Protein AF-A0A524GUH8-F1 (afdb_monomer)

pLDDT: mean 78.75, std 20.01, range [35.94, 98.12]

Nearest PDB structures (foldseek):
  3hfo-assembly1_B  TM=8.818E-01  e=2.106E-01  Synechocystis sp. PCC 6803
  8p9m-assembly1_B  TM=8.783E-01  e=3.037E-01  Chromobacterium haemolyticum
  4mmk-assembly1_A  TM=8.577E-01  e=3.037E-01  Pseudomonas aeruginosa PAO1
  8bvj-assembly1_L  TM=7.567E-01  e=2.736E-01  Pseudomonas aeruginosa
  8bvj-assembly1_F  TM=8.623E-01  e=7.389E-01  Pseudomonas aeruginosa

Secondary structure (DSSP, 8-state):
------------------------EEEEETTS-EEEEEEEEEETTEEEEEETTTEEEEEEGGGEEEEE-SSPEEEEETTS-EEEEEEEE-SSTTEEEEE-SSSSPPEEEEGGGEEEEE---------------------------------

Mean predicted aligned error: 13.92 Å

Foldseek 3Di:
DDDDDDDDDDDDDPPPPPPPPPFWKWWAFPVGDIDTAHFAKDAPQWTWGADPPPGTDTDRLVRTFAIFGPFWKWFQFQVRDIAIAGWDDDPGTQWTFGHHPDPDGTDIDGSVGTRMIHTDDDDDDDDPDDDDDDDDDDDDDDDDDDDDDDD

Solvent-accessible surface area (backbone atoms only — not comparable to full-atom values): 9700 Å² total; per-residue (Å²): 137,89,84,89,86,85,89,87,84,91,75,87,77,84,76,75,76,79,72,73,77,78,86,56,27,38,41,32,30,73,86,74,49,75,48,66,26,41,71,63,36,28,44,91,59,35,32,34,34,39,27,95,88,74,42,75,42,78,41,57,44,90,46,51,27,35,44,33,41,89,59,52,34,38,37,30,33,76,88,70,50,74,50,62,23,30,35,31,69,37,97,46,88,38,25,28,29,28,44,45,95,56,99,62,79,60,45,78,41,53,55,90,43,52,52,31,37,41,54,68,90,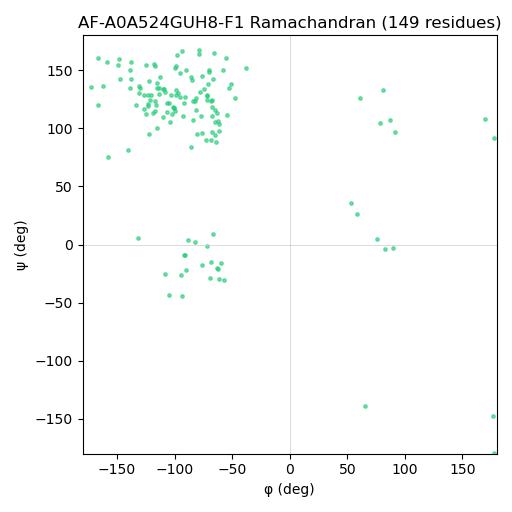79,77,82,82,81,80,88,77,87,86,86,86,86,86,87,86,84,86,85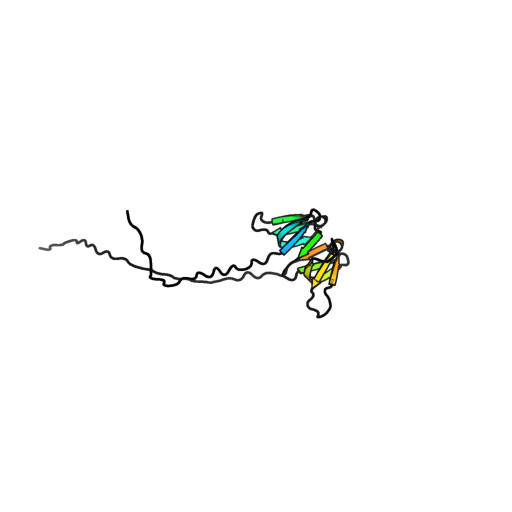,86,84,88,84,88,86,87,87,87,84,136

Structure (mmCIF, N/CA/C/O backbone):
data_AF-A0A524GUH8-F1
#
_entry.id   AF-A0A524GUH8-F1
#
loop_
_atom_site.group_PDB
_atom_site.id
_atom_site.type_symbol
_atom_site.label_atom_id
_atom_site.label_alt_id
_atom_site.label_comp_id
_atom_site.label_asym_id
_atom_site.label_entity_id
_atom_site.label_seq_id
_atom_site.pdbx_PDB_ins_code
_atom_site.Cartn_x
_atom_site.Cartn_y
_atom_site.Cartn_z
_atom_site.occupancy
_atom_site.B_iso_or_equiv
_atom_site.auth_seq_id
_atom_site.auth_comp_id
_atom_site.auth_asym_id
_atom_site.auth_atom_id
_atom_site.pdbx_PDB_model_num
ATOM 1 N N . MET A 1 1 ? 35.539 -25.118 51.040 1.00 41.53 1 MET A N 1
ATOM 2 C CA . MET A 1 1 ? 36.450 -25.188 49.877 1.00 41.53 1 MET A CA 1
ATOM 3 C C . MET A 1 1 ? 36.180 -26.507 49.153 1.00 41.53 1 MET A C 1
ATOM 5 O O . MET A 1 1 ? 36.114 -27.509 49.848 1.00 41.53 1 MET A O 1
ATOM 9 N N . ASN A 1 2 ? 36.033 -26.468 47.816 1.00 35.94 2 ASN A N 1
ATOM 10 C CA . ASN A 1 2 ? 35.956 -27.582 46.831 1.00 35.94 2 ASN A CA 1
ATOM 11 C C . ASN A 1 2 ? 34.525 -28.092 46.526 1.00 35.94 2 ASN A C 1
ATOM 13 O O . ASN A 1 2 ? 33.924 -28.730 47.374 1.00 35.94 2 ASN A O 1
ATOM 17 N N . ARG A 1 3 ? 33.827 -27.664 45.456 1.00 41.94 3 ARG A N 1
ATOM 18 C CA . ARG A 1 3 ? 34.021 -27.751 43.977 1.00 41.94 3 ARG A CA 1
ATOM 19 C C . ARG A 1 3 ? 33.455 -29.041 43.337 1.00 41.94 3 ARG A C 1
ATOM 21 O O . ARG A 1 3 ? 34.069 -30.087 43.448 1.00 41.94 3 ARG A O 1
ATOM 28 N N . SER A 1 4 ? 32.336 -28.853 42.620 1.00 42.50 4 SER A N 1
ATOM 29 C CA . SER A 1 4 ? 31.986 -29.349 41.266 1.00 42.50 4 SER A CA 1
ATOM 30 C C . SER A 1 4 ? 31.902 -30.854 40.944 1.00 42.50 4 SER A C 1
ATOM 32 O O . SER A 1 4 ? 32.904 -31.546 41.039 1.00 42.50 4 SER A O 1
ATOM 34 N N . ALA A 1 5 ? 30.751 -31.283 40.389 1.00 44.03 5 ALA A N 1
ATOM 35 C CA . ALA A 1 5 ? 30.571 -32.125 39.174 1.00 44.03 5 ALA A CA 1
ATOM 36 C C . ALA A 1 5 ? 29.080 -32.567 39.092 1.00 44.03 5 ALA A C 1
ATOM 38 O O . ALA A 1 5 ? 28.614 -33.236 40.003 1.00 44.03 5 ALA A O 1
ATOM 39 N N . THR A 1 6 ? 28.189 -32.101 38.205 1.00 45.50 6 THR A N 1
ATOM 40 C CA . THR A 1 6 ? 28.149 -32.082 36.724 1.00 45.50 6 THR A CA 1
ATOM 41 C C . THR A 1 6 ? 27.750 -33.442 36.109 1.00 45.50 6 THR A C 1
ATOM 43 O O . THR A 1 6 ? 28.606 -34.303 35.965 1.00 45.50 6 THR A O 1
ATOM 46 N N . VAL A 1 7 ? 26.483 -33.518 35.632 1.00 44.97 7 VAL A N 1
ATOM 47 C CA . VAL A 1 7 ? 26.020 -34.184 34.374 1.00 44.97 7 VAL A CA 1
ATOM 48 C C . VAL A 1 7 ? 25.822 -35.721 34.471 1.00 44.97 7 VAL A C 1
ATOM 50 O O . VAL A 1 7 ? 26.639 -36.403 35.060 1.00 44.97 7 VAL A O 1
ATOM 53 N N . LEU A 1 8 ? 24.739 -36.379 34.021 1.00 45.00 8 LEU A N 1
ATOM 54 C CA . LEU A 1 8 ? 24.033 -36.340 32.732 1.00 45.00 8 LEU A CA 1
ATOM 55 C C . LEU A 1 8 ? 22.732 -37.177 32.818 1.00 45.00 8 LEU A C 1
ATOM 57 O O . LEU A 1 8 ? 22.781 -38.318 33.265 1.00 45.00 8 LEU A O 1
ATOM 61 N N . ALA A 1 9 ? 21.608 -36.673 32.310 1.00 43.22 9 ALA A N 1
ATOM 62 C CA . ALA A 1 9 ? 20.549 -37.508 31.723 1.00 43.22 9 ALA A CA 1
ATOM 63 C C . ALA A 1 9 ? 19.707 -36.639 30.780 1.00 43.22 9 ALA A C 1
ATOM 65 O O . ALA A 1 9 ? 18.614 -36.175 31.094 1.00 43.22 9 ALA A O 1
ATOM 66 N N . THR A 1 10 ? 20.294 -36.356 29.624 1.00 48.88 10 THR A N 1
ATOM 67 C CA . THR A 1 10 ? 19.647 -35.805 28.438 1.00 48.88 10 THR A CA 1
ATOM 68 C C . THR A 1 10 ? 18.594 -36.786 27.914 1.00 48.88 10 THR A C 1
ATOM 70 O O . THR A 1 10 ? 18.936 -37.844 27.398 1.00 48.88 10 THR A O 1
ATOM 73 N N . ALA A 1 11 ? 17.317 -36.413 27.984 1.00 47.72 11 ALA A N 1
ATOM 74 C CA . ALA A 1 11 ? 16.265 -36.957 27.130 1.00 47.72 11 ALA A CA 1
ATOM 75 C C . ALA A 1 11 ? 15.562 -35.764 26.485 1.00 47.72 11 ALA A C 1
ATOM 77 O O . ALA A 1 11 ? 15.081 -34.862 27.169 1.00 47.72 11 ALA A O 1
ATOM 78 N N . GLY A 1 12 ? 15.661 -35.709 25.161 1.00 55.62 12 GLY A N 1
ATOM 79 C CA . GLY A 1 12 ? 15.474 -34.505 24.374 1.00 55.62 12 GLY A CA 1
ATOM 80 C C . GLY A 1 12 ? 14.053 -33.965 24.389 1.00 55.62 12 GLY A C 1
ATOM 81 O O . GLY A 1 12 ? 13.079 -34.699 24.263 1.00 55.62 12 GLY A O 1
ATOM 82 N N . LEU A 1 13 ? 13.967 -32.642 24.417 1.00 53.38 13 LEU A N 1
ATOM 83 C CA . LEU A 1 13 ? 12.866 -31.936 23.793 1.00 53.38 13 LEU A CA 1
ATOM 84 C C . LEU A 1 13 ? 13.447 -30.690 23.128 1.00 53.38 13 LEU A C 1
ATOM 86 O O . LEU A 1 13 ? 13.467 -29.600 23.692 1.00 53.38 13 LEU A O 1
ATOM 90 N N . LEU A 1 14 ? 13.999 -30.891 21.931 1.00 54.81 14 LEU A N 1
ATOM 91 C CA . LEU A 1 14 ? 14.303 -29.800 21.017 1.00 54.81 14 LEU A CA 1
ATOM 92 C C . LEU A 1 14 ? 12.945 -29.241 20.563 1.00 54.81 14 LEU A C 1
ATOM 94 O O . LEU A 1 14 ? 12.331 -29.751 19.629 1.00 54.81 14 LEU A O 1
ATOM 98 N N . PHE A 1 15 ? 12.421 -28.256 21.291 1.00 58.59 15 PHE A N 1
ATOM 99 C CA . PHE A 1 15 ? 11.227 -27.525 20.884 1.00 58.59 15 PHE A CA 1
ATOM 100 C C . PHE A 1 15 ? 11.643 -26.624 19.720 1.00 58.59 15 PHE A C 1
ATOM 102 O O . PHE A 1 15 ? 12.149 -25.519 19.906 1.00 58.59 15 PHE A O 1
ATOM 109 N N . PHE A 1 16 ? 11.530 -27.152 18.504 1.00 60.12 16 PHE A N 1
ATOM 110 C CA . PHE A 1 16 ? 11.704 -26.379 17.286 1.00 60.12 16 PHE A CA 1
ATOM 111 C C . PHE A 1 16 ? 10.523 -25.403 17.238 1.00 60.12 16 PHE A C 1
ATOM 113 O O . PHE A 1 16 ? 9.410 -25.785 16.878 1.00 60.12 16 PHE A O 1
ATOM 120 N N . PHE A 1 17 ? 10.726 -24.166 17.699 1.00 59.22 17 PHE A N 1
ATOM 121 C CA . PHE A 1 17 ? 9.777 -23.089 17.444 1.00 59.22 17 PHE A CA 1
ATOM 122 C C . PHE A 1 17 ? 9.730 -22.911 15.929 1.00 59.22 17 PHE A C 1
ATOM 124 O O . PHE A 1 17 ? 10.607 -22.287 15.337 1.00 59.22 17 PHE A O 1
ATOM 131 N N . LEU A 1 18 ? 8.727 -23.519 15.298 1.00 56.81 18 LEU A N 1
ATOM 132 C CA . LEU A 1 18 ? 8.327 -23.200 13.940 1.00 56.81 18 LEU A CA 1
ATOM 133 C C . LEU A 1 18 ? 7.834 -21.750 13.998 1.00 56.81 18 LEU A C 1
ATOM 135 O O . LEU A 1 18 ? 6.672 -21.487 14.301 1.00 56.81 18 LEU A O 1
ATOM 139 N N . THR A 1 19 ? 8.743 -20.793 13.822 1.00 54.97 19 THR A N 1
ATOM 140 C CA . THR A 1 19 ? 8.376 -19.396 13.622 1.00 54.97 19 THR A CA 1
ATOM 141 C C . THR A 1 19 ? 7.640 -19.357 12.295 1.00 54.97 19 THR A C 1
ATOM 143 O O . THR A 1 19 ? 8.270 -19.342 11.238 1.00 54.97 19 THR A O 1
ATOM 146 N N . ALA A 1 20 ? 6.309 -19.436 12.339 1.00 59.66 20 ALA A N 1
ATOM 147 C CA . ALA A 1 20 ? 5.489 -19.112 11.189 1.00 59.66 20 ALA A CA 1
ATOM 148 C C . ALA A 1 20 ? 5.912 -17.704 10.770 1.00 59.66 20 ALA A C 1
ATOM 150 O O . ALA A 1 20 ? 5.756 -16.756 11.539 1.00 59.66 20 ALA A O 1
ATOM 151 N N . THR A 1 21 ? 6.557 -17.586 9.612 1.00 54.91 21 THR A N 1
ATOM 152 C CA . THR A 1 21 ? 6.860 -16.288 9.026 1.00 54.91 21 THR A CA 1
ATOM 153 C C . THR A 1 21 ? 5.513 -15.631 8.777 1.00 54.91 21 THR A C 1
ATOM 155 O O . THR A 1 21 ? 4.783 -16.054 7.881 1.00 54.91 21 THR A O 1
ATOM 158 N N . ALA A 1 22 ? 5.140 -14.676 9.627 1.00 62.88 22 ALA A N 1
ATOM 159 C CA . ALA A 1 22 ? 3.989 -13.834 9.374 1.00 62.88 22 ALA A CA 1
ATOM 160 C C . ALA A 1 22 ? 4.300 -13.068 8.083 1.00 62.88 22 ALA A C 1
ATOM 162 O O . ALA A 1 22 ? 5.200 -12.230 8.066 1.00 62.88 22 ALA A O 1
ATOM 163 N N . SER A 1 23 ? 3.641 -13.451 6.989 1.00 73.38 23 SER A N 1
ATOM 164 C CA . SER A 1 23 ? 3.670 -12.679 5.751 1.00 73.38 23 SER A CA 1
ATOM 165 C C . SER A 1 23 ? 2.906 -11.388 6.026 1.00 73.38 23 SER A C 1
ATOM 167 O O . SER A 1 23 ? 1.783 -11.429 6.531 1.00 73.38 23 SER A O 1
ATOM 169 N N . ALA A 1 24 ? 3.565 -10.257 5.798 1.00 86.00 24 ALA A N 1
ATOM 170 C CA . ALA A 1 24 ? 3.010 -8.934 6.012 1.00 86.00 24 ALA A CA 1
ATOM 171 C C . ALA A 1 24 ? 3.260 -8.100 4.759 1.00 86.00 24 ALA A C 1
ATOM 173 O O . ALA A 1 24 ? 4.355 -8.116 4.197 1.00 86.00 24 ALA A O 1
ATOM 174 N N . ASP A 1 25 ? 2.241 -7.360 4.356 1.00 94.06 25 ASP A N 1
ATOM 175 C CA . ASP A 1 25 ? 2.317 -6.353 3.317 1.00 94.06 25 ASP A CA 1
ATOM 176 C C . ASP A 1 25 ? 3.116 -5.155 3.827 1.00 94.06 25 ASP A C 1
ATOM 178 O O . ASP A 1 25 ? 2.928 -4.690 4.956 1.00 94.06 25 ASP A O 1
ATOM 182 N N . ASP A 1 26 ? 3.979 -4.616 2.973 1.00 95.56 26 ASP A N 1
ATOM 183 C CA . ASP A 1 26 ? 4.796 -3.451 3.269 1.00 95.56 26 ASP A CA 1
ATOM 184 C C . ASP A 1 26 ? 4.319 -2.230 2.489 1.00 95.56 26 ASP A C 1
ATOM 186 O O . ASP A 1 26 ? 4.164 -2.261 1.268 1.00 95.56 26 ASP A O 1
ATOM 190 N N . VAL A 1 27 ? 4.152 -1.119 3.201 1.00 96.56 27 VAL A N 1
ATOM 191 C CA . VAL A 1 27 ? 3.805 0.192 2.655 1.00 96.56 27 VAL A CA 1
ATOM 192 C C . VAL A 1 27 ? 4.948 1.155 2.945 1.00 96.56 27 VAL A C 1
ATOM 194 O O . VAL A 1 27 ? 5.230 1.487 4.098 1.00 96.56 27 VAL A O 1
ATOM 197 N N . PHE A 1 28 ? 5.597 1.629 1.886 1.00 96.69 28 PHE A N 1
ATOM 198 C CA . PHE A 1 28 ? 6.660 2.625 1.955 1.00 96.69 28 PHE A CA 1
ATOM 199 C C . PHE A 1 28 ? 6.065 4.005 1.710 1.00 96.69 28 PHE A C 1
ATOM 201 O O . PHE A 1 28 ? 5.362 4.230 0.721 1.00 96.69 28 PHE A O 1
ATOM 208 N N . LEU A 1 29 ? 6.335 4.934 2.618 1.00 97.38 29 LEU A N 1
ATOM 209 C CA . LEU A 1 29 ? 5.843 6.302 2.563 1.00 97.38 29 LEU A CA 1
ATOM 210 C C . LEU A 1 29 ? 6.917 7.240 2.011 1.00 97.38 29 LEU A C 1
ATOM 212 O O . LEU A 1 29 ? 8.107 7.056 2.252 1.00 97.38 29 LEU A O 1
ATOM 216 N N . LYS A 1 30 ? 6.489 8.330 1.367 1.00 96.75 30 LYS A N 1
ATOM 217 C CA . LYS A 1 30 ? 7.376 9.359 0.783 1.00 96.75 30 LYS A CA 1
ATOM 218 C C . LYS A 1 30 ? 8.295 10.058 1.792 1.00 96.75 30 LYS A C 1
ATOM 220 O O . LYS A 1 30 ? 9.227 10.749 1.401 1.00 96.75 30 LYS A O 1
ATOM 225 N N . ASN A 1 31 ? 8.014 9.934 3.090 1.00 95.94 31 ASN A N 1
ATOM 226 C CA . ASN A 1 31 ? 8.871 10.460 4.154 1.00 95.94 31 ASN A CA 1
ATOM 227 C C . ASN A 1 31 ? 9.965 9.466 4.598 1.00 95.94 31 ASN A C 1
ATOM 229 O O . ASN A 1 31 ? 10.686 9.763 5.547 1.00 95.94 31 ASN A O 1
ATOM 233 N N . GLY A 1 32 ? 10.074 8.304 3.946 1.00 94.75 32 GLY A N 1
ATOM 234 C CA . GLY A 1 32 ? 11.045 7.252 4.254 1.00 94.75 32 GLY A CA 1
ATOM 235 C C . GLY A 1 32 ? 10.567 6.217 5.275 1.00 94.75 32 GLY A C 1
ATOM 236 O O . GLY A 1 32 ? 11.290 5.261 5.548 1.00 94.75 32 GLY A O 1
ATOM 237 N N . ASN A 1 33 ? 9.364 6.366 5.836 1.00 95.75 33 ASN A N 1
ATOM 238 C CA . ASN A 1 33 ? 8.829 5.384 6.773 1.00 95.75 33 ASN A CA 1
ATOM 239 C C . ASN A 1 33 ? 8.338 4.132 6.040 1.00 95.75 33 ASN A C 1
ATOM 241 O O . ASN A 1 33 ? 7.740 4.216 4.968 1.00 95.75 33 ASN A O 1
ATOM 245 N N . ARG A 1 34 ? 8.512 2.977 6.683 1.00 95.69 34 ARG A N 1
ATOM 246 C CA . ARG A 1 34 ? 7.922 1.700 6.277 1.00 95.69 34 ARG A CA 1
ATOM 247 C C . ARG A 1 34 ? 6.909 1.264 7.327 1.00 95.69 34 ARG A C 1
ATOM 249 O O . ARG A 1 34 ? 7.227 1.248 8.515 1.00 95.69 34 ARG A O 1
ATOM 256 N N . LEU A 1 35 ? 5.711 0.917 6.880 1.00 96.00 35 LEU A N 1
ATOM 257 C CA . LEU A 1 35 ? 4.669 0.310 7.699 1.00 96.00 35 LEU A CA 1
ATOM 258 C C . LEU A 1 35 ? 4.432 -1.111 7.202 1.00 96.00 35 LEU A C 1
ATOM 260 O O . LEU A 1 35 ? 4.324 -1.315 5.997 1.00 96.00 35 LEU A O 1
ATOM 264 N N . SER A 1 36 ? 4.336 -2.061 8.125 1.00 95.75 36 SER A N 1
ATOM 265 C CA . SER A 1 36 ? 4.049 -3.462 7.815 1.00 95.75 36 SER A CA 1
ATOM 266 C C . SER A 1 36 ? 2.697 -3.844 8.413 1.00 95.75 36 SER A C 1
ATOM 268 O O . SER A 1 36 ? 2.376 -3.423 9.527 1.00 95.75 36 SER A O 1
ATOM 270 N N . GLY A 1 37 ? 1.897 -4.607 7.674 1.00 94.00 37 GLY A N 1
ATOM 271 C CA . GLY A 1 37 ? 0.555 -5.012 8.087 1.00 94.00 37 GLY A CA 1
ATOM 272 C C . GLY A 1 37 ? -0.159 -5.811 7.005 1.00 94.00 37 GLY A C 1
ATOM 273 O O . GLY A 1 37 ? 0.474 -6.526 6.243 1.00 94.00 37 GLY A O 1
ATOM 274 N N . THR A 1 38 ? -1.474 -5.677 6.920 1.00 94.62 38 THR A N 1
ATOM 275 C CA . THR A 1 38 ? -2.300 -6.286 5.874 1.00 94.62 38 THR A CA 1
ATOM 276 C C . THR A 1 38 ? -3.066 -5.183 5.167 1.00 94.62 38 THR A C 1
ATOM 278 O O . THR A 1 38 ? -3.805 -4.424 5.802 1.00 94.62 38 THR A O 1
ATOM 281 N N . ILE A 1 39 ? -2.874 -5.042 3.857 1.00 95.56 39 ILE A N 1
ATOM 282 C CA . ILE A 1 39 ? -3.640 -4.098 3.047 1.00 95.56 39 ILE A CA 1
ATOM 283 C C . ILE A 1 39 ? -5.075 -4.611 3.009 1.00 95.56 39 ILE A C 1
ATOM 285 O O . ILE A 1 39 ? -5.333 -5.700 2.515 1.00 95.56 39 ILE A O 1
ATOM 289 N N . VAL A 1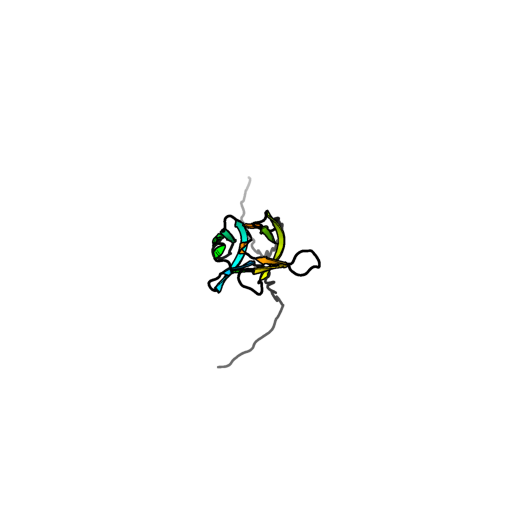 40 ? -6.016 -3.826 3.527 1.00 95.25 40 VAL A N 1
ATOM 290 C CA . VAL A 1 40 ? -7.438 -4.194 3.574 1.00 95.25 40 VAL A CA 1
ATOM 291 C C . VAL A 1 40 ? -8.168 -3.649 2.353 1.00 95.25 40 VAL A C 1
ATOM 293 O O . VAL A 1 40 ? -8.974 -4.337 1.733 1.00 95.25 40 VAL A O 1
ATOM 296 N N . SER A 1 41 ? -7.894 -2.396 1.999 1.00 96.00 41 SER A N 1
ATOM 297 C CA . SER A 1 41 ? -8.477 -1.742 0.831 1.00 96.00 41 SER A CA 1
ATOM 298 C C . SER A 1 41 ? -7.740 -0.452 0.499 1.00 96.00 41 SER A C 1
ATOM 300 O O . SER A 1 41 ? -7.079 0.143 1.347 1.00 96.00 41 SER A O 1
ATOM 302 N N . MET A 1 42 ? -7.897 0.022 -0.732 1.00 97.38 42 MET A N 1
ATOM 303 C CA . MET A 1 42 ? -7.678 1.428 -1.058 1.00 97.38 42 MET A CA 1
ATOM 304 C C . MET A 1 42 ? -8.876 1.924 -1.859 1.00 97.38 42 MET A C 1
ATOM 306 O O . MET A 1 42 ? -9.285 1.260 -2.807 1.00 97.38 42 MET A O 1
ATOM 310 N N . SER A 1 43 ? -9.446 3.061 -1.474 1.00 95.94 43 SER A N 1
ATOM 311 C CA . SER A 1 43 ? -10.501 3.762 -2.215 1.00 95.94 43 SER A CA 1
ATOM 312 C C . SER A 1 43 ? -10.538 5.223 -1.781 1.00 95.94 43 SER A C 1
ATOM 314 O O . SER A 1 43 ? -10.093 5.543 -0.683 1.00 95.94 43 SER A O 1
ATOM 316 N N . GLU A 1 44 ? -11.067 6.121 -2.614 1.00 95.19 44 GLU A N 1
ATOM 317 C CA . GLU A 1 44 ? -11.224 7.547 -2.257 1.00 95.19 44 GLU A CA 1
ATOM 318 C C . GLU A 1 44 ? -9.912 8.204 -1.767 1.00 95.19 44 GLU A C 1
ATOM 320 O O . GLU A 1 44 ? -9.904 9.040 -0.865 1.00 95.19 44 GLU A O 1
ATOM 325 N N . ALA A 1 45 ? -8.776 7.798 -2.349 1.00 96.38 45 ALA A N 1
ATOM 326 C CA . ALA A 1 45 ? -7.430 8.216 -1.942 1.00 96.38 45 ALA A CA 1
ATOM 327 C C . ALA A 1 45 ? -7.072 7.899 -0.472 1.00 96.38 45 ALA A C 1
ATOM 329 O O . ALA A 1 45 ? -6.209 8.553 0.121 1.00 96.38 45 ALA A O 1
ATOM 330 N N . LYS A 1 46 ? -7.698 6.875 0.117 1.00 98.06 46 LYS A N 1
ATOM 331 C CA . LYS A 1 46 ? -7.409 6.359 1.457 1.00 98.06 46 LYS A CA 1
ATOM 332 C C . LYS A 1 46 ? -7.054 4.878 1.383 1.00 98.06 46 LYS A C 1
ATOM 334 O O . LYS A 1 46 ? -7.860 4.061 0.951 1.00 98.06 46 LYS A O 1
ATOM 339 N N . LEU A 1 47 ? -5.839 4.545 1.807 1.00 98.06 47 LEU A N 1
ATOM 340 C CA . LEU A 1 47 ? -5.368 3.175 1.992 1.00 98.06 47 LEU A CA 1
ATOM 341 C C . LEU A 1 47 ? -5.655 2.746 3.432 1.00 98.06 47 LEU A C 1
ATOM 343 O O . LEU A 1 47 ? -5.243 3.427 4.370 1.00 98.06 47 LEU A O 1
ATOM 347 N N . VAL A 1 48 ? -6.331 1.617 3.604 1.00 97.88 48 VAL A N 1
ATOM 348 C CA . VAL A 1 48 ? -6.570 0.990 4.903 1.00 97.88 48 VAL A CA 1
ATOM 349 C C . VAL A 1 48 ? -5.572 -0.146 5.080 1.00 97.88 48 VAL A C 1
ATOM 351 O O . VAL A 1 48 ? -5.579 -1.112 4.318 1.00 97.88 48 VAL A O 1
ATOM 354 N N . LEU A 1 49 ? -4.726 -0.017 6.096 1.00 96.94 49 LEU A N 1
ATOM 355 C CA . LEU A 1 49 ? -3.731 -1.005 6.495 1.00 96.94 49 LEU A CA 1
ATOM 356 C C . LEU A 1 49 ? -4.072 -1.497 7.903 1.00 96.94 49 LEU A C 1
ATOM 358 O O . LEU A 1 49 ? -4.178 -0.691 8.824 1.00 96.94 49 LEU A O 1
ATOM 362 N N . GLU A 1 50 ? -4.247 -2.797 8.087 1.00 95.38 50 GLU A N 1
ATOM 363 C CA . GLU A 1 50 ? -4.438 -3.402 9.405 1.00 95.38 50 GLU A CA 1
ATOM 364 C C . GLU A 1 50 ? -3.083 -3.838 9.971 1.00 95.38 50 GLU A C 1
ATOM 366 O O . GLU A 1 50 ? -2.360 -4.596 9.333 1.00 95.38 50 GLU A O 1
ATOM 371 N N . THR A 1 51 ? -2.709 -3.330 11.145 1.00 94.44 51 THR A N 1
ATOM 372 C CA . THR A 1 51 ? -1.464 -3.681 11.837 1.00 94.44 51 THR A CA 1
ATOM 373 C C . THR A 1 51 ? -1.756 -4.353 13.174 1.00 94.44 51 THR A C 1
ATOM 375 O O . THR A 1 51 ? -2.786 -4.112 13.808 1.00 94.44 51 THR A O 1
ATOM 378 N N . ASP A 1 52 ? -0.825 -5.180 13.636 1.00 90.50 52 ASP A N 1
ATOM 379 C CA . ASP A 1 52 ? -0.907 -5.879 14.922 1.00 90.50 52 ASP A CA 1
ATOM 380 C C . ASP A 1 52 ? -0.778 -4.934 16.130 1.00 90.50 52 ASP A C 1
ATOM 382 O O . ASP A 1 52 ? -1.351 -5.189 17.189 1.00 90.50 52 ASP A O 1
ATOM 386 N N . PHE A 1 53 ? -0.054 -3.823 15.973 1.00 89.19 53 PHE A N 1
ATOM 387 C CA . PHE A 1 53 ? 0.260 -2.896 17.062 1.00 89.19 53 PHE A CA 1
ATOM 388 C C . PHE A 1 53 ? -0.711 -1.714 17.194 1.00 89.19 53 PHE A C 1
ATOM 390 O O . PHE A 1 53 ? -0.825 -1.143 18.280 1.00 89.19 53 PHE A O 1
ATOM 397 N N . ALA A 1 54 ? -1.380 -1.305 16.112 1.00 92.75 54 ALA A N 1
ATOM 398 C CA . ALA A 1 54 ? -2.249 -0.121 16.097 1.00 92.75 54 ALA A CA 1
ATOM 399 C C . ALA A 1 54 ? -3.627 -0.366 15.464 1.00 92.75 54 ALA A C 1
ATOM 401 O O . ALA A 1 54 ? -4.414 0.573 15.332 1.00 92.75 54 ALA A O 1
ATOM 402 N N . GLY A 1 55 ? -3.948 -1.610 15.098 1.00 94.56 55 GLY A N 1
ATOM 403 C CA . GLY A 1 55 ? -5.196 -1.933 14.418 1.00 94.56 55 GLY A CA 1
ATOM 404 C C . GLY A 1 55 ? -5.252 -1.295 13.030 1.00 94.56 55 GLY A C 1
ATOM 405 O O . GLY A 1 55 ? -4.266 -1.280 12.299 1.00 94.56 55 GLY A O 1
ATOM 406 N N . ARG A 1 56 ? -6.414 -0.764 12.636 1.00 96.31 56 ARG A N 1
ATOM 407 C CA . ARG A 1 56 ? -6.588 -0.175 11.300 1.00 96.31 56 ARG A CA 1
ATOM 408 C C . ARG A 1 56 ? -6.053 1.246 11.226 1.00 96.31 56 ARG A C 1
ATOM 410 O O . ARG A 1 56 ? -6.604 2.169 11.823 1.00 96.31 56 ARG A O 1
ATOM 417 N N . LEU A 1 57 ? -5.033 1.420 10.401 1.00 97.19 57 LEU A N 1
ATOM 418 C CA . LEU A 1 57 ? -4.471 2.697 10.010 1.00 97.19 57 LEU A CA 1
ATOM 419 C C . LEU A 1 57 ? -5.058 3.126 8.668 1.00 97.19 57 LEU A C 1
ATOM 421 O O . LEU A 1 57 ? -5.067 2.367 7.703 1.00 97.19 57 LEU A O 1
ATOM 425 N N . THR A 1 58 ? -5.533 4.368 8.604 1.00 97.88 58 THR A N 1
ATOM 426 C CA . THR A 1 58 ? -5.930 4.999 7.343 1.00 97.88 58 THR A CA 1
ATOM 427 C C . THR A 1 58 ? -4.825 5.944 6.898 1.00 97.88 58 THR A C 1
ATOM 429 O O . THR A 1 58 ? -4.505 6.909 7.592 1.00 97.88 58 THR A O 1
ATOM 432 N N . ILE A 1 59 ? -4.243 5.663 5.740 1.00 98.06 59 ILE A N 1
ATOM 433 C CA . ILE A 1 59 ? -3.114 6.387 5.163 1.00 98.06 59 ILE A CA 1
ATOM 434 C C . ILE A 1 59 ? -3.622 7.148 3.940 1.00 98.06 59 ILE A C 1
ATOM 436 O O . ILE A 1 59 ? -4.347 6.602 3.109 1.00 98.06 59 ILE A O 1
ATOM 440 N N . ASP A 1 60 ? -3.250 8.419 3.814 1.00 98.12 60 ASP A N 1
ATOM 441 C CA . ASP A 1 60 ? -3.530 9.169 2.593 1.00 98.12 60 ASP A CA 1
ATOM 442 C C . ASP A 1 60 ? -2.698 8.607 1.435 1.00 98.12 60 ASP A C 1
ATOM 444 O O . ASP A 1 60 ? -1.470 8.532 1.522 1.00 98.12 60 ASP A O 1
ATOM 448 N N . TRP A 1 61 ? -3.365 8.213 0.351 1.00 97.69 61 TRP A N 1
ATOM 449 C CA . TRP A 1 61 ? -2.725 7.558 -0.787 1.00 97.69 61 TRP A CA 1
ATOM 450 C C . TRP A 1 61 ? -1.604 8.402 -1.398 1.00 97.69 61 TRP A C 1
ATOM 452 O O . TRP A 1 61 ? -0.596 7.866 -1.851 1.00 97.69 61 TRP A O 1
ATOM 462 N N . ASN A 1 62 ? -1.706 9.732 -1.327 1.00 96.62 62 ASN A N 1
ATOM 463 C CA . ASN A 1 62 ? -0.678 10.624 -1.855 1.00 96.62 62 ASN A CA 1
ATOM 464 C C . ASN A 1 62 ? 0.635 10.569 -1.070 1.00 96.62 62 ASN A C 1
ATOM 466 O O . ASN A 1 62 ? 1.652 11.050 -1.573 1.00 96.62 62 ASN A O 1
ATOM 470 N N . HIS A 1 63 ? 0.636 10.003 0.137 1.00 97.56 63 HIS A N 1
ATOM 471 C CA . HIS A 1 63 ? 1.841 9.784 0.931 1.00 97.56 63 HIS A CA 1
ATOM 472 C C . HIS A 1 63 ? 2.486 8.418 0.683 1.00 97.56 63 HIS A C 1
ATOM 474 O O . HIS A 1 63 ? 3.616 8.215 1.129 1.00 97.56 63 HIS A O 1
ATOM 480 N N . VAL A 1 64 ? 1.824 7.514 -0.044 1.00 96.94 64 VAL A N 1
ATOM 481 C CA . VAL A 1 64 ? 2.379 6.208 -0.414 1.00 96.94 64 VAL A CA 1
ATOM 482 C C . VAL A 1 64 ? 3.354 6.381 -1.577 1.00 96.94 64 VAL A C 1
ATOM 484 O O . VAL A 1 64 ? 3.068 7.050 -2.572 1.00 96.94 64 VAL A O 1
ATOM 487 N N . GLU A 1 65 ? 4.539 5.800 -1.434 1.00 96.38 65 GLU A N 1
ATOM 488 C CA . GLU A 1 65 ? 5.594 5.806 -2.445 1.00 96.38 65 GLU A CA 1
ATOM 489 C C . GLU A 1 65 ? 5.710 4.455 -3.147 1.00 96.38 65 GLU A C 1
ATOM 491 O O . GLU A 1 65 ? 5.841 4.411 -4.371 1.00 96.38 65 GLU A O 1
ATOM 496 N N . GLN A 1 66 ? 5.647 3.364 -2.380 1.00 95.25 66 GLN A N 1
ATOM 497 C CA . GLN A 1 66 ? 5.672 1.991 -2.875 1.00 95.25 66 GLN A CA 1
ATOM 498 C C . GLN A 1 66 ? 4.841 1.090 -1.965 1.00 95.25 66 GLN A C 1
ATOM 500 O O . GLN A 1 66 ? 4.607 1.405 -0.797 1.00 95.25 66 GLN A O 1
ATOM 505 N N . LEU A 1 67 ? 4.437 -0.056 -2.498 1.00 94.69 67 LEU A N 1
ATOM 506 C CA . LEU A 1 67 ? 3.903 -1.158 -1.714 1.00 94.69 67 LEU A CA 1
ATOM 507 C C . LEU A 1 67 ? 4.455 -2.480 -2.246 1.00 94.69 67 LEU A C 1
ATOM 509 O O . LEU A 1 67 ? 4.760 -2.588 -3.438 1.00 94.69 67 LEU A O 1
ATOM 513 N N . ALA A 1 68 ? 4.589 -3.458 -1.360 1.00 93.9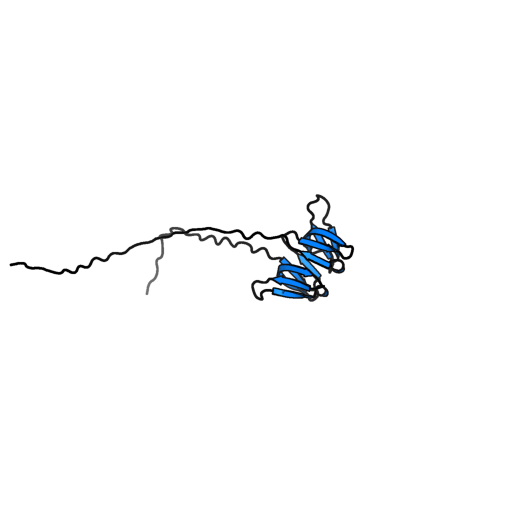4 68 ALA A N 1
ATOM 514 C CA . ALA A 1 68 ? 5.008 -4.812 -1.683 1.00 93.94 68 ALA A CA 1
ATOM 515 C C . ALA A 1 68 ? 4.159 -5.805 -0.887 1.00 93.94 68 ALA A C 1
ATOM 517 O O . ALA A 1 68 ? 3.939 -5.600 0.304 1.00 93.94 68 ALA A O 1
ATOM 518 N N . THR A 1 69 ? 3.681 -6.855 -1.546 1.00 93.12 69 THR A N 1
ATOM 519 C CA . THR A 1 69 ? 2.860 -7.900 -0.921 1.00 93.12 69 THR A CA 1
ATOM 520 C C . THR A 1 69 ? 3.291 -9.273 -1.417 1.00 93.12 69 THR A C 1
ATOM 522 O O . THR A 1 69 ? 3.835 -9.397 -2.515 1.00 93.12 69 THR A O 1
ATOM 525 N N . ASP A 1 70 ? 3.008 -10.316 -0.639 1.00 88.62 70 ASP A N 1
ATOM 526 C CA . ASP A 1 70 ? 3.187 -11.706 -1.087 1.00 88.62 70 ASP A CA 1
ATOM 527 C C . ASP A 1 70 ? 1.912 -12.259 -1.753 1.00 88.62 70 ASP A C 1
ATOM 529 O O . ASP A 1 70 ? 1.958 -13.207 -2.541 1.00 88.62 70 ASP A O 1
ATOM 533 N N . ALA A 1 71 ? 0.756 -11.654 -1.458 1.00 88.94 71 ALA A N 1
ATOM 534 C CA . ALA A 1 71 ? -0.539 -12.015 -2.022 1.00 88.94 71 ALA A CA 1
ATOM 535 C C . ALA A 1 71 ? -0.896 -11.150 -3.247 1.00 88.94 71 ALA A C 1
ATOM 537 O O . ALA A 1 71 ? -0.545 -9.968 -3.303 1.00 88.94 71 ALA A O 1
ATOM 538 N N . PRO A 1 72 ? -1.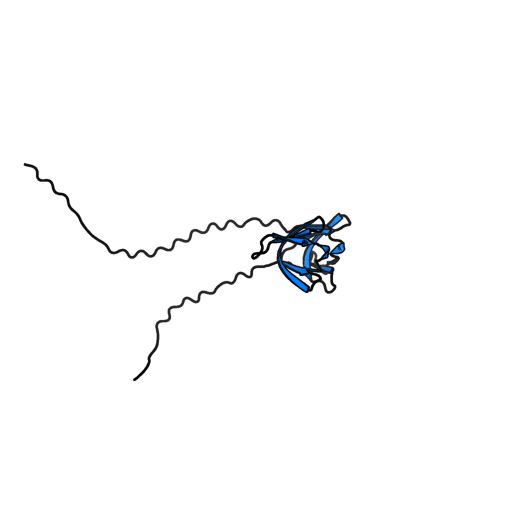626 -11.697 -4.238 1.00 91.62 72 PRO A N 1
ATOM 539 C CA . PRO A 1 72 ? -2.051 -10.930 -5.400 1.00 91.62 72 PRO A CA 1
ATOM 540 C C . PRO A 1 72 ? -3.144 -9.923 -5.035 1.00 91.62 72 PRO A C 1
ATOM 542 O O . PRO A 1 72 ? -4.193 -10.310 -4.529 1.00 91.62 72 PRO A O 1
ATOM 545 N N . LEU A 1 73 ? -2.952 -8.659 -5.400 1.00 94.19 73 LEU A N 1
ATOM 546 C CA . LEU A 1 73 ? -3.955 -7.604 -5.272 1.00 94.19 73 LEU A CA 1
ATOM 547 C C . LEU A 1 73 ? -4.668 -7.357 -6.603 1.00 94.19 73 LEU A C 1
ATOM 549 O O . LEU A 1 73 ? -4.108 -7.566 -7.684 1.00 94.19 73 LEU A O 1
ATOM 553 N N . THR A 1 74 ? -5.901 -6.867 -6.521 1.00 95.12 74 THR A N 1
ATOM 554 C CA . THR A 1 74 ? -6.644 -6.327 -7.662 1.00 95.12 74 THR A CA 1
ATOM 555 C C . THR A 1 74 ? -6.569 -4.805 -7.624 1.00 95.12 74 THR A C 1
ATOM 557 O O . THR A 1 74 ? -7.043 -4.191 -6.671 1.00 95.12 74 THR A O 1
ATOM 560 N N . LEU A 1 75 ? -5.964 -4.199 -8.647 1.00 95.44 75 LEU A N 1
ATOM 561 C CA . LEU A 1 75 ? -5.840 -2.751 -8.810 1.00 95.44 75 LEU A CA 1
ATOM 562 C C . LEU A 1 75 ? -6.850 -2.264 -9.848 1.00 95.44 75 LEU A C 1
ATOM 564 O O . LEU A 1 75 ? -6.879 -2.777 -10.967 1.00 95.44 75 LEU A O 1
ATOM 568 N N . VAL A 1 76 ? -7.632 -1.248 -9.494 1.00 96.12 76 VAL A N 1
ATOM 569 C CA . VAL A 1 76 ? -8.483 -0.504 -10.430 1.00 96.12 76 VAL A CA 1
ATOM 570 C C . VAL A 1 76 ? -7.758 0.780 -10.808 1.00 96.12 76 VAL A C 1
ATOM 572 O O . VAL A 1 76 ? -7.278 1.506 -9.932 1.00 96.12 76 VAL A O 1
ATOM 575 N N . LEU A 1 77 ? -7.642 1.044 -12.107 1.00 95.75 77 LEU A N 1
ATOM 576 C CA . LEU A 1 77 ? -6.977 2.227 -12.639 1.00 95.75 77 LEU A CA 1
ATOM 577 C C . LEU A 1 77 ? -7.982 3.330 -13.000 1.00 95.75 77 LEU A C 1
ATOM 579 O O . LEU A 1 77 ? -9.179 3.097 -13.156 1.00 95.75 77 LEU A O 1
ATOM 583 N N . ALA A 1 78 ? -7.482 4.554 -13.159 1.00 94.62 78 ALA A N 1
ATOM 584 C CA . ALA A 1 78 ? -8.277 5.734 -13.495 1.00 94.62 78 ALA A CA 1
ATOM 585 C C . ALA A 1 78 ? -8.979 5.649 -14.864 1.00 94.62 78 ALA A C 1
ATOM 587 O O . ALA A 1 78 ? -9.971 6.339 -15.079 1.00 94.62 78 ALA A O 1
ATOM 588 N N . ASP A 1 79 ? -8.496 4.798 -15.774 1.00 94.00 79 ASP A N 1
ATOM 589 C CA . ASP A 1 79 ? -9.149 4.500 -17.057 1.00 94.00 79 ASP A CA 1
ATOM 590 C C . ASP A 1 79 ? -10.264 3.439 -16.940 1.00 94.00 79 ASP A C 1
ATOM 592 O O . ASP A 1 79 ? -10.877 3.068 -17.940 1.00 94.00 79 ASP A O 1
ATOM 596 N N . GLY A 1 80 ? -10.535 2.951 -15.725 1.00 92.31 80 GLY A N 1
ATOM 597 C CA . GLY A 1 80 ? -11.520 1.912 -15.433 1.00 92.31 80 GLY A CA 1
ATOM 598 C C . GLY A 1 80 ? -11.015 0.485 -15.651 1.00 92.31 80 GLY A C 1
ATOM 599 O O . GLY A 1 80 ? -11.739 -0.466 -15.353 1.00 92.31 80 GLY A O 1
ATOM 600 N N . SER A 1 81 ? -9.787 0.297 -16.143 1.00 93.56 81 SER A N 1
ATOM 601 C CA . SER A 1 81 ? -9.204 -1.034 -16.286 1.00 93.56 81 SER A CA 1
ATOM 602 C C . SER A 1 81 ? -8.877 -1.647 -14.923 1.00 93.56 81 SER A C 1
ATOM 604 O O . SER A 1 81 ? -8.601 -0.956 -13.940 1.00 93.56 81 SER A O 1
ATOM 606 N N . THR A 1 82 ? -8.933 -2.977 -14.858 1.00 93.88 82 THR A N 1
ATOM 607 C CA . THR A 1 82 ? -8.614 -3.744 -13.653 1.00 93.88 82 THR A CA 1
ATOM 608 C C . THR A 1 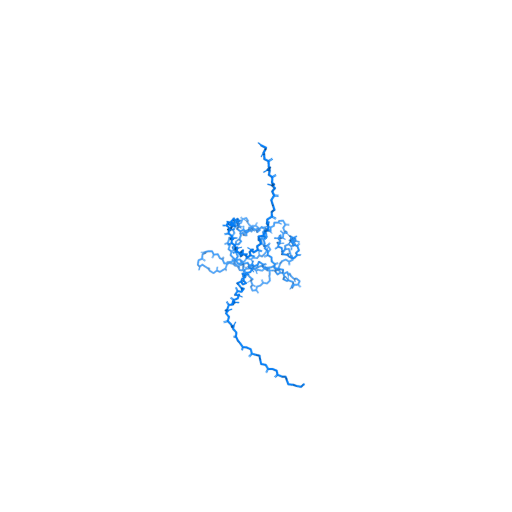82 ? -7.468 -4.695 -13.947 1.00 93.88 82 THR A C 1
ATOM 610 O O . THR A 1 82 ? -7.527 -5.459 -14.911 1.00 93.88 82 THR A O 1
ATOM 613 N N . ILE A 1 83 ? -6.434 -4.665 -13.109 1.00 93.06 83 ILE A N 1
ATOM 614 C CA . ILE A 1 83 ? -5.256 -5.519 -13.249 1.00 93.06 83 ILE A CA 1
ATOM 615 C C . ILE A 1 83 ? -5.024 -6.254 -11.936 1.00 93.06 83 ILE A C 1
ATOM 617 O O . ILE A 1 83 ? -4.968 -5.644 -10.870 1.00 93.06 83 ILE A O 1
ATOM 621 N N . ARG A 1 84 ? -4.875 -7.577 -12.014 1.00 93.69 84 ARG A N 1
ATOM 622 C CA . ARG A 1 84 ? -4.575 -8.427 -10.862 1.00 93.69 84 ARG A CA 1
ATOM 623 C C . ARG A 1 84 ? -3.146 -8.945 -10.941 1.00 93.69 84 ARG A C 1
ATOM 625 O O . ARG A 1 84 ? -2.728 -9.453 -11.981 1.00 93.69 84 ARG A O 1
ATOM 632 N N . GLY A 1 85 ? -2.424 -8.872 -9.831 1.00 93.12 85 GLY A N 1
ATOM 633 C CA . GLY A 1 85 ? -1.081 -9.427 -9.722 1.00 93.12 85 GLY A CA 1
ATOM 634 C C . GLY A 1 85 ? -0.446 -9.155 -8.367 1.00 93.12 85 GLY A C 1
ATOM 635 O O . GLY A 1 85 ? -1.069 -8.554 -7.498 1.00 93.12 85 GLY A O 1
ATOM 636 N N . ILE A 1 86 ? 0.785 -9.619 -8.192 1.00 94.00 86 ILE A N 1
ATOM 637 C CA . ILE A 1 86 ? 1.552 -9.434 -6.959 1.00 94.00 86 ILE A CA 1
ATOM 638 C C . ILE A 1 86 ? 2.400 -8.168 -7.116 1.00 94.00 86 ILE A C 1
ATOM 640 O O . ILE A 1 86 ? 3.289 -8.141 -7.976 1.00 94.00 86 ILE A O 1
ATOM 644 N N . PRO A 1 87 ? 2.092 -7.087 -6.386 1.00 93.38 87 PRO A N 1
ATOM 645 C CA . PRO A 1 87 ? 2.878 -5.872 -6.438 1.00 93.38 87 PRO A CA 1
ATOM 646 C C . PRO A 1 87 ? 4.203 -6.035 -5.692 1.00 93.38 87 PRO A C 1
ATOM 648 O O . PRO A 1 87 ? 4.261 -6.487 -4.552 1.00 93.38 87 PRO A O 1
ATOM 651 N N . THR A 1 88 ? 5.274 -5.590 -6.332 1.00 92.94 88 THR A N 1
ATOM 652 C CA . THR A 1 88 ? 6.605 -5.474 -5.741 1.00 92.94 88 THR A CA 1
ATOM 653 C C . THR A 1 88 ? 7.106 -4.044 -5.890 1.00 92.94 88 THR A C 1
ATOM 655 O O . THR A 1 88 ? 6.749 -3.348 -6.851 1.00 92.94 88 THR A O 1
ATOM 658 N N . SER A 1 89 ? 8.006 -3.626 -5.000 1.00 88.50 89 SER A N 1
ATOM 659 C CA . SER A 1 89 ? 8.715 -2.351 -5.111 1.00 88.50 89 SER A CA 1
ATOM 660 C C . SER A 1 89 ? 9.272 -2.135 -6.521 1.00 88.50 89 SER A C 1
ATOM 662 O O . SER A 1 89 ? 9.969 -2.987 -7.079 1.00 88.50 89 SER A O 1
ATOM 664 N N . GLY A 1 90 ? 8.928 -0.998 -7.126 1.00 81.69 90 GLY A N 1
ATOM 665 C CA . GLY A 1 90 ? 9.520 -0.570 -8.385 1.00 81.69 90 GLY A CA 1
ATOM 666 C C . GLY A 1 90 ? 10.907 0.037 -8.176 1.00 81.69 90 GLY A C 1
ATOM 667 O O . GLY A 1 90 ? 11.304 0.383 -7.069 1.00 81.69 90 GLY A O 1
ATOM 668 N N . GLU A 1 91 ? 11.644 0.216 -9.268 1.00 83.19 91 GLU A N 1
ATOM 669 C CA . GLU A 1 91 ? 12.946 0.904 -9.241 1.00 83.19 91 GLU A CA 1
ATOM 670 C C . GLU A 1 91 ? 12.794 2.429 -9.126 1.00 83.19 91 GLU A C 1
ATOM 672 O O . GLU A 1 91 ? 13.738 3.132 -8.781 1.00 83.19 91 GLU A O 1
ATOM 677 N N . THR A 1 92 ? 11.603 2.955 -9.429 1.00 87.25 92 THR A N 1
ATOM 678 C CA . THR A 1 92 ? 11.297 4.389 -9.412 1.00 87.25 92 THR A CA 1
ATOM 679 C C . THR A 1 92 ? 10.250 4.695 -8.337 1.00 87.25 92 THR A C 1
ATOM 681 O O . THR A 1 92 ? 9.234 3.995 -8.282 1.00 87.25 92 THR A O 1
ATOM 684 N N . PRO A 1 93 ? 10.433 5.749 -7.519 1.00 88.19 93 PRO A N 1
ATOM 685 C CA . PRO A 1 93 ? 9.413 6.228 -6.586 1.00 88.19 93 PRO A CA 1
ATOM 686 C C . PRO A 1 93 ? 8.051 6.457 -7.253 1.00 88.19 93 PRO A C 1
ATOM 688 O O . PRO A 1 93 ? 7.974 6.987 -8.363 1.00 88.19 93 PRO A O 1
ATOM 691 N N . GLY A 1 94 ? 6.966 6.053 -6.588 1.00 91.31 94 GLY A N 1
ATOM 692 C CA . GLY A 1 94 ? 5.603 6.179 -7.117 1.00 91.31 94 GLY A CA 1
ATOM 693 C C . GLY A 1 94 ? 5.241 5.163 -8.206 1.00 91.31 94 GLY A C 1
ATOM 694 O O . GLY A 1 94 ? 4.147 5.242 -8.774 1.00 91.31 94 GLY A O 1
ATOM 695 N N . ARG A 1 95 ? 6.130 4.208 -8.507 1.00 92.69 95 ARG A N 1
ATOM 696 C CA . ARG A 1 95 ? 5.871 3.088 -9.415 1.00 92.69 95 ARG A CA 1
ATOM 697 C C . ARG A 1 95 ? 6.096 1.759 -8.709 1.00 92.69 95 ARG A C 1
ATOM 699 O O . ARG A 1 95 ? 7.056 1.587 -7.963 1.00 92.69 95 ARG A O 1
ATOM 706 N N . ILE A 1 96 ? 5.228 0.805 -9.011 1.00 93.56 96 ILE A N 1
ATOM 707 C CA . ILE A 1 96 ? 5.353 -0.594 -8.600 1.00 93.56 96 ILE A CA 1
ATOM 708 C C . ILE A 1 96 ? 5.466 -1.479 -9.838 1.00 93.56 96 ILE A C 1
ATOM 710 O O . ILE A 1 96 ? 5.020 -1.104 -10.925 1.00 93.56 96 ILE A O 1
ATOM 714 N N . LYS A 1 97 ? 6.071 -2.654 -9.680 1.00 94.00 97 LYS A N 1
ATOM 715 C CA . LYS A 1 97 ? 6.021 -3.716 -10.688 1.00 94.00 97 LYS A CA 1
ATOM 716 C C . LYS A 1 97 ? 4.945 -4.704 -10.266 1.00 94.00 97 LYS A C 1
ATOM 718 O O . LYS A 1 97 ? 4.895 -5.087 -9.104 1.00 94.00 97 LYS A O 1
ATOM 723 N N . LEU A 1 98 ? 4.086 -5.100 -11.194 1.00 91.94 98 LEU A N 1
ATOM 724 C CA . LEU A 1 98 ? 3.009 -6.043 -10.935 1.00 91.94 98 LEU A CA 1
ATOM 725 C C . LEU A 1 98 ? 3.310 -7.365 -11.642 1.00 91.94 98 LEU A C 1
ATOM 727 O O . LEU A 1 98 ? 3.264 -7.442 -12.872 1.00 91.94 98 LEU A O 1
ATOM 731 N N . ALA A 1 99 ? 3.620 -8.406 -10.871 1.00 91.50 99 ALA A N 1
ATOM 732 C CA . ALA A 1 99 ? 3.783 -9.754 -11.400 1.00 91.50 99 ALA A CA 1
ATOM 733 C C . ALA A 1 99 ? 2.398 -10.360 -11.672 1.00 91.50 99 ALA A C 1
ATOM 735 O O . ALA A 1 99 ? 1.623 -10.618 -10.749 1.00 91.50 99 ALA A O 1
ATOM 736 N N . THR A 1 100 ? 2.064 -10.544 -12.947 1.00 87.38 100 THR A N 1
ATOM 737 C CA . THR A 1 100 ? 0.781 -11.125 -13.369 1.00 87.38 100 THR A CA 1
ATOM 738 C C . THR A 1 100 ? 0.915 -12.634 -13.581 1.00 87.38 100 THR A C 1
ATOM 740 O O . THR A 1 100 ? 2.018 -13.161 -13.669 1.00 87.38 100 THR A O 1
ATOM 743 N N . SER A 1 101 ? -0.204 -13.353 -13.694 1.00 77.31 101 SER A N 1
ATOM 744 C CA . SER A 1 101 ? -0.194 -14.802 -13.967 1.00 77.31 101 SER A CA 1
ATOM 745 C C . SER A 1 101 ? 0.220 -15.172 -15.403 1.00 77.31 101 SER A C 1
ATOM 747 O O . SER A 1 101 ? 0.248 -16.354 -15.739 1.00 77.31 101 SER A O 1
ATOM 749 N N . SER A 1 102 ? 0.499 -14.188 -16.263 1.00 75.19 102 SER A N 1
ATOM 750 C CA . SER A 1 102 ? 0.996 -14.403 -17.623 1.00 75.19 102 SER A CA 1
ATOM 751 C C . SER A 1 102 ? 2.524 -14.548 -17.609 1.00 75.19 102 SER A C 1
ATOM 753 O O . SER A 1 102 ? 3.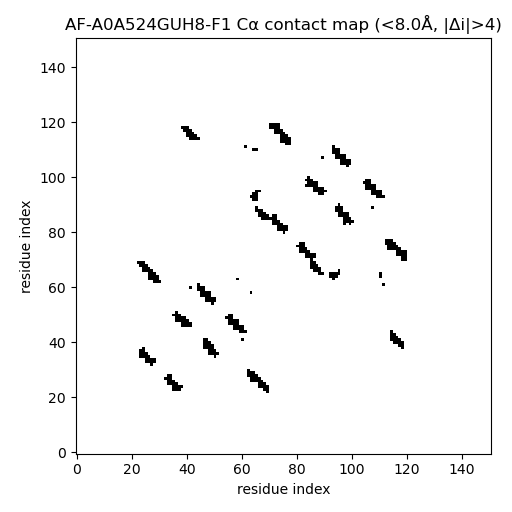170 -13.823 -16.858 1.00 75.19 102 SER A O 1
ATOM 755 N N . PRO A 1 103 ? 3.134 -15.394 -18.461 1.00 66.31 103 PRO A N 1
ATOM 756 C CA . PRO A 1 103 ? 4.594 -15.540 -18.567 1.00 66.31 103 PRO A CA 1
ATOM 757 C C . PRO A 1 103 ? 5.332 -14.297 -19.114 1.00 66.31 103 PRO A C 1
ATOM 759 O O . PRO A 1 103 ? 6.512 -14.383 -19.439 1.00 66.31 103 PRO A O 1
ATOM 762 N N . ALA A 1 104 ? 4.644 -13.163 -19.264 1.00 74.94 104 ALA A N 1
ATOM 763 C CA . ALA A 1 104 ? 5.224 -11.893 -19.679 1.00 74.94 104 ALA A CA 1
ATOM 764 C C . ALA A 1 104 ? 5.944 -11.187 -18.516 1.00 74.94 104 ALA A C 1
ATOM 766 O O . ALA A 1 104 ? 5.721 -11.496 -17.344 1.00 74.94 104 ALA A O 1
ATOM 767 N N . ASP A 1 105 ? 6.779 -10.203 -18.852 1.00 79.75 105 ASP A N 1
ATOM 768 C CA . ASP A 1 105 ? 7.484 -9.388 -17.864 1.00 79.75 105 ASP A CA 1
ATOM 769 C C . ASP A 1 105 ? 6.517 -8.665 -16.901 1.00 79.75 105 ASP A C 1
ATOM 771 O O . ASP A 1 105 ? 5.394 -8.313 -17.291 1.00 79.75 105 ASP A O 1
ATOM 775 N N . PRO A 1 106 ? 6.939 -8.396 -15.647 1.00 85.31 106 PRO A N 1
ATOM 776 C CA . PRO A 1 106 ? 6.149 -7.621 -14.698 1.00 85.31 106 PRO A CA 1
ATOM 777 C C . PRO A 1 106 ? 5.714 -6.271 -15.275 1.00 85.31 106 PRO A C 1
ATOM 779 O O . PRO A 1 106 ? 6.516 -5.525 -15.839 1.00 85.31 106 PRO A O 1
ATOM 782 N N . VAL A 1 107 ? 4.443 -5.926 -15.082 1.00 89.19 107 VAL A N 1
ATOM 783 C CA . VAL A 1 107 ? 3.858 -4.706 -15.645 1.00 89.19 107 VAL A CA 1
ATOM 784 C C . VAL A 1 107 ? 4.157 -3.521 -14.722 1.00 89.19 107 VAL A C 1
ATOM 786 O O . VAL A 1 107 ? 3.784 -3.569 -13.548 1.00 89.19 107 VAL A O 1
ATOM 789 N N . PRO A 1 108 ? 4.800 -2.440 -15.197 1.00 91.88 108 PRO A N 1
ATOM 790 C CA . PRO A 1 108 ? 4.976 -1.237 -14.394 1.00 91.88 108 PRO A CA 1
ATOM 791 C C . PRO A 1 108 ? 3.644 -0.492 -14.231 1.00 91.88 108 PRO A C 1
ATOM 793 O O . PRO A 1 108 ? 2.965 -0.170 -15.209 1.00 91.88 108 PRO A O 1
ATOM 796 N N . VAL A 1 109 ? 3.286 -0.167 -12.989 1.00 93.44 109 VAL A N 1
ATOM 797 C CA . VAL A 1 109 ? 2.071 0.581 -12.643 1.00 93.44 109 VAL A CA 1
ATOM 798 C C . VAL A 1 109 ? 2.444 1.829 -11.850 1.00 93.44 109 VAL A C 1
ATOM 800 O O . VAL A 1 109 ? 3.171 1.769 -10.861 1.00 93.44 109 VAL A O 1
ATOM 803 N N . GLU A 1 110 ? 1.935 2.977 -12.290 1.00 95.25 110 GLU A N 1
ATOM 804 C CA . GLU A 1 110 ? 2.047 4.246 -11.569 1.00 95.25 110 GLU A CA 1
ATOM 805 C C . GLU A 1 110 ? 0.968 4.322 -10.492 1.00 95.25 110 GLU A C 1
ATOM 807 O O . GLU A 1 110 ? -0.221 4.252 -10.809 1.00 95.25 110 GLU A O 1
ATOM 812 N N . LEU A 1 111 ? 1.370 4.518 -9.235 1.00 94.81 111 LEU A N 1
ATOM 813 C CA . LEU A 1 111 ? 0.440 4.586 -8.103 1.00 94.81 111 LEU A CA 1
ATOM 814 C C . LEU A 1 111 ? -0.559 5.742 -8.237 1.00 94.81 111 LEU A C 1
ATOM 816 O O . LEU A 1 111 ? -1.704 5.618 -7.814 1.00 94.81 111 LEU A O 1
ATOM 820 N N . ALA A 1 112 ? -0.167 6.836 -8.896 1.00 94.94 112 ALA A N 1
ATOM 821 C CA . ALA A 1 112 ? -1.044 7.974 -9.177 1.00 94.94 112 ALA A CA 1
ATOM 822 C C . ALA A 1 112 ? -2.241 7.624 -10.082 1.00 94.94 112 ALA A C 1
ATOM 824 O O . ALA A 1 112 ? -3.228 8.353 -10.097 1.00 94.94 112 ALA A O 1
ATOM 825 N N . ARG A 1 113 ? -2.162 6.521 -10.840 1.00 95.50 113 ARG A N 1
ATOM 826 C CA . ARG A 1 113 ? -3.257 6.046 -11.698 1.00 95.50 113 ARG A CA 1
ATOM 827 C C . ARG A 1 113 ? -4.167 5.045 -10.997 1.00 95.50 113 ARG A C 1
ATOM 829 O O . ARG A 1 113 ? -5.189 4.693 -11.572 1.00 95.50 113 ARG A O 1
ATOM 836 N N . VAL A 1 114 ? -3.807 4.566 -9.808 1.00 96.31 114 VAL A N 1
ATOM 837 C CA . VAL A 1 114 ? -4.607 3.602 -9.046 1.00 96.31 114 VAL A CA 1
ATOM 838 C C . VAL A 1 114 ? -5.711 4.353 -8.309 1.00 96.31 114 VAL A C 1
ATOM 840 O O . VAL A 1 114 ? -5.435 5.293 -7.567 1.00 96.31 114 VAL A O 1
ATOM 843 N N . THR A 1 115 ? -6.955 3.929 -8.503 1.00 96.75 115 THR A N 1
ATOM 844 C CA . THR A 1 115 ? -8.146 4.512 -7.867 1.00 96.75 115 THR A CA 1
ATOM 845 C C . THR A 1 115 ? -8.746 3.602 -6.804 1.00 96.75 115 THR A C 1
ATOM 847 O O . THR A 1 115 ? -9.376 4.105 -5.872 1.00 96.75 115 THR A O 1
ATOM 850 N N . ALA A 1 116 ? -8.523 2.288 -6.908 1.00 96.50 116 ALA A N 1
ATOM 851 C CA . ALA A 1 116 ? -8.873 1.347 -5.857 1.00 96.50 116 ALA A CA 1
ATOM 852 C C . ALA A 1 116 ? -7.938 0.132 -5.793 1.00 96.50 116 ALA A C 1
ATOM 854 O O . ALA A 1 116 ? -7.341 -0.266 -6.796 1.00 96.50 116 ALA A O 1
ATOM 855 N N . ILE A 1 117 ? -7.843 -0.468 -4.605 1.00 96.12 117 ILE A N 1
ATOM 856 C CA . ILE A 1 117 ? -7.147 -1.733 -4.342 1.00 96.12 117 ILE A CA 1
ATOM 857 C C . ILE A 1 117 ? -8.076 -2.658 -3.561 1.00 96.12 117 ILE A C 1
ATOM 859 O O . ILE A 1 117 ? -8.691 -2.243 -2.576 1.00 96.12 117 ILE A O 1
ATOM 863 N N . THR A 1 118 ? -8.140 -3.921 -3.979 1.00 93.25 118 THR A N 1
ATOM 864 C CA . THR A 1 118 ? -8.905 -4.972 -3.301 1.00 93.25 118 THR A CA 1
ATOM 865 C C . THR A 1 118 ? -8.059 -6.248 -3.165 1.00 93.25 118 THR A C 1
ATOM 867 O O . THR A 1 118 ? -7.625 -6.793 -4.189 1.00 93.25 118 THR A O 1
ATOM 870 N N . PRO A 1 119 ? -7.802 -6.723 -1.931 1.00 86.38 119 PRO A N 1
ATOM 871 C CA . PRO A 1 119 ? -7.162 -8.015 -1.665 1.00 86.38 119 PRO A CA 1
ATOM 872 C C . PRO A 1 119 ? -8.032 -9.203 -2.111 1.00 86.38 119 PRO A C 1
ATOM 874 O O . PRO A 1 119 ? -9.226 -9.033 -2.372 1.00 86.38 119 PRO A O 1
ATOM 877 N N . PRO A 1 120 ? -7.466 -10.418 -2.218 1.00 82.25 120 PRO A N 1
ATOM 878 C CA . PRO A 1 120 ? -8.256 -11.614 -2.470 1.00 82.25 120 PRO A CA 1
ATOM 879 C C . PRO A 1 120 ? -9.102 -11.962 -1.234 1.00 82.25 120 PRO A C 1
ATOM 881 O O . PRO A 1 120 ? -8.693 -11.708 -0.106 1.00 82.25 120 PRO A O 1
ATOM 884 N N . ASP A 1 121 ? -10.278 -12.553 -1.443 1.00 74.69 121 ASP A N 1
ATOM 885 C CA . ASP A 1 121 ? -11.164 -12.973 -0.350 1.00 74.69 121 ASP A CA 1
ATOM 886 C C . ASP A 1 121 ? -10.527 -14.137 0.437 1.00 74.69 121 ASP A C 1
ATOM 888 O O . ASP A 1 121 ? -10.364 -15.245 -0.090 1.00 74.69 121 ASP A O 1
ATOM 892 N N . GLU A 1 122 ? -10.118 -13.884 1.682 1.00 65.19 122 GLU A N 1
ATOM 893 C CA . GLU A 1 122 ? -9.550 -14.899 2.567 1.00 65.19 122 GLU A CA 1
ATOM 894 C C . GLU A 1 122 ? -10.672 -15.672 3.267 1.00 65.19 122 GLU A C 1
ATOM 896 O O . GLU A 1 122 ? -11.326 -15.188 4.191 1.00 65.19 122 GLU A O 1
ATOM 901 N N . GLN A 1 123 ? -10.890 -16.925 2.862 1.00 61.72 123 GLN A N 1
ATOM 902 C CA . GLN A 1 123 ? -11.814 -17.793 3.588 1.00 61.72 123 GLN A CA 1
ATOM 903 C C . GLN A 1 123 ? -11.190 -18.207 4.934 1.00 61.72 123 GLN A C 1
ATOM 905 O O . GLN A 1 123 ? -10.109 -18.804 4.936 1.00 61.72 123 GLN A O 1
ATOM 910 N N . PRO A 1 124 ? -11.850 -17.969 6.086 1.00 59.59 124 PRO A N 1
ATOM 911 C CA . PRO A 1 124 ? -11.283 -18.315 7.383 1.00 59.59 124 PRO A CA 1
ATOM 912 C C . PRO A 1 124 ? -11.128 -19.834 7.515 1.00 59.59 124 PRO A C 1
ATOM 914 O O . PRO A 1 124 ? -12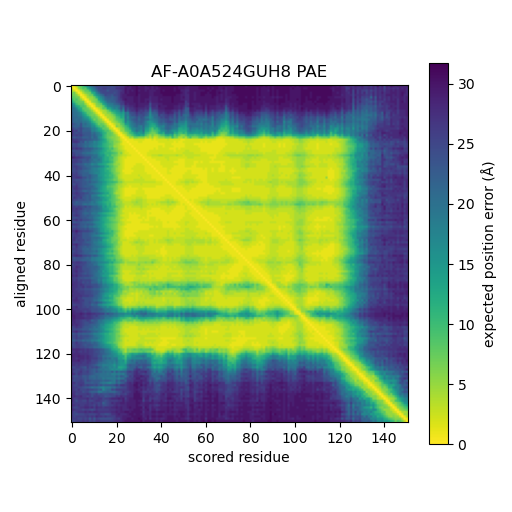.111 -20.583 7.552 1.00 59.59 124 PRO A O 1
ATOM 917 N N . ILE A 1 125 ? -9.882 -20.299 7.626 1.00 56.47 125 ILE A N 1
ATOM 918 C CA . ILE A 1 125 ? -9.564 -21.697 7.925 1.00 56.47 125 ILE A CA 1
ATOM 919 C C . ILE A 1 125 ? -10.069 -22.060 9.331 1.00 56.47 125 ILE A C 1
ATOM 921 O O . ILE A 1 125 ? -9.503 -21.676 10.352 1.00 56.47 125 ILE A O 1
ATOM 925 N N . LYS A 1 126 ? -11.160 -22.828 9.410 1.00 54.97 126 LYS A N 1
ATOM 926 C CA . LYS A 1 126 ? -11.678 -23.355 10.682 1.00 54.97 126 LYS A CA 1
ATOM 927 C C . LYS A 1 126 ? -10.816 -24.532 11.147 1.00 54.97 126 LYS A C 1
ATOM 929 O O . LYS A 1 126 ? -11.033 -25.667 10.725 1.00 54.97 126 LYS A O 1
ATOM 934 N N . LEU A 1 127 ? -9.845 -24.276 12.023 1.00 58.38 127 LEU A N 1
ATOM 935 C CA . LEU A 1 127 ? -9.023 -25.325 12.629 1.00 58.38 127 LEU A CA 1
ATOM 936 C C . LEU A 1 127 ? -9.771 -25.999 13.791 1.00 58.38 127 LEU A C 1
ATOM 938 O O . LEU A 1 127 ? -9.728 -25.547 14.933 1.00 58.38 127 LEU A O 1
ATOM 942 N N . ASN A 1 128 ? -10.437 -27.118 13.514 1.00 56.94 128 ASN A N 1
ATOM 943 C CA . ASN A 1 128 ? -11.047 -27.954 14.548 1.00 56.94 128 ASN A CA 1
ATOM 944 C C . ASN A 1 128 ? -10.007 -28.939 15.115 1.00 56.94 128 ASN A C 1
ATOM 946 O O . ASN A 1 128 ? -9.927 -30.083 14.674 1.00 56.94 128 ASN A O 1
ATOM 950 N N . GLY A 1 129 ? -9.199 -28.509 16.087 1.00 56.97 129 GLY A N 1
ATOM 951 C CA . GLY A 1 129 ? -8.249 -29.375 16.796 1.00 56.97 129 GLY A CA 1
ATOM 952 C C . GLY A 1 129 ? -8.713 -29.689 18.220 1.00 56.97 129 GLY A C 1
ATOM 953 O O . GLY A 1 129 ? -8.894 -28.781 19.023 1.00 56.97 129 GLY A O 1
ATOM 954 N N . ARG A 1 130 ? -8.881 -30.971 18.566 1.00 59.66 130 ARG A N 1
ATOM 955 C CA . ARG A 1 130 ? -9.043 -31.417 19.963 1.00 59.66 130 ARG A CA 1
ATOM 956 C C . ARG A 1 130 ? -7.734 -32.056 20.417 1.00 59.66 130 ARG A C 1
ATOM 958 O O . ARG A 1 130 ? -7.439 -33.177 20.017 1.00 59.66 130 ARG A O 1
ATOM 965 N N . ILE A 1 131 ? -6.965 -31.360 21.251 1.00 68.00 131 ILE A N 1
ATOM 966 C CA . ILE A 1 131 ? -5.785 -31.926 21.917 1.00 68.00 131 ILE A CA 1
ATOM 967 C C . ILE A 1 131 ? -6.198 -32.305 23.342 1.00 68.00 131 ILE A C 1
ATOM 969 O O . ILE A 1 131 ? -6.534 -31.433 24.137 1.00 68.00 131 ILE A O 1
ATOM 973 N N . ASN A 1 132 ? -6.185 -33.600 23.666 1.00 52.31 132 ASN A N 1
ATOM 974 C CA . ASN A 1 132 ? -6.343 -34.086 25.039 1.00 52.31 132 ASN A CA 1
ATOM 975 C C . ASN A 1 132 ? -4.980 -34.579 25.539 1.00 52.31 132 ASN A C 1
ATOM 977 O O . ASN A 1 132 ? -4.468 -35.571 25.026 1.00 52.31 132 ASN A O 1
ATOM 981 N N . VAL A 1 133 ? -4.405 -33.912 26.542 1.00 62.38 133 VAL A N 1
ATOM 982 C CA . VAL A 1 133 ? -3.221 -34.395 27.274 1.00 62.38 133 VAL A CA 1
ATOM 983 C C . VAL A 1 133 ? -3.626 -34.573 28.732 1.00 62.38 133 VAL A C 1
ATOM 985 O O . VAL A 1 133 ? -3.947 -33.601 29.409 1.00 62.38 133 VAL A O 1
ATOM 988 N N . GLY A 1 134 ? -3.652 -35.819 29.207 1.00 63.97 134 GLY A N 1
ATOM 989 C CA . GLY A 1 134 ? -3.970 -36.156 30.593 1.00 63.97 134 GLY A CA 1
ATOM 990 C C . GLY A 1 134 ? -2.775 -36.799 31.289 1.00 63.97 134 GLY A C 1
ATOM 99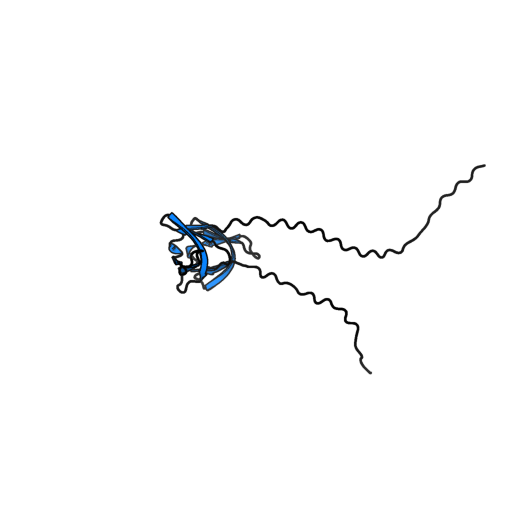1 O O . GLY A 1 134 ? -2.330 -37.864 30.874 1.00 63.97 134 GLY A O 1
ATOM 992 N N . PHE A 1 135 ? -2.293 -36.187 32.371 1.00 57.62 135 PHE A N 1
ATOM 993 C CA . PHE A 1 135 ? -1.425 -36.834 33.357 1.00 57.62 135 PHE A CA 1
ATOM 994 C C . PHE A 1 135 ? -2.186 -36.895 34.682 1.00 57.62 135 PHE A C 1
ATOM 996 O O . PHE A 1 135 ? -2.261 -35.903 35.400 1.00 57.62 135 PHE A O 1
ATOM 1003 N N . ASN A 1 136 ? -2.765 -38.051 35.009 1.00 54.16 136 ASN A N 1
ATOM 1004 C CA . ASN A 1 136 ? -3.405 -38.267 36.305 1.00 54.16 136 ASN A CA 1
ATOM 1005 C C . ASN A 1 136 ? -2.478 -39.091 37.202 1.00 54.16 136 ASN A C 1
ATOM 1007 O O . ASN A 1 136 ? -2.256 -40.274 36.955 1.00 54.16 136 ASN A O 1
ATOM 1011 N N . LYS A 1 137 ? -1.967 -38.472 38.271 1.00 50.41 137 LYS A N 1
ATOM 1012 C CA . LYS A 1 137 ? -1.422 -39.172 39.438 1.00 50.41 137 LYS A CA 1
ATOM 1013 C C . LYS A 1 137 ? -2.194 -38.690 40.660 1.00 50.41 137 LYS A C 1
ATOM 1015 O O . LYS A 1 137 ? -1.868 -37.652 41.221 1.00 50.41 137 LYS A O 1
ATOM 1020 N N . VAL A 1 138 ? -3.229 -39.431 41.049 1.00 46.75 138 VAL A N 1
ATOM 1021 C CA . VAL A 1 138 ? -3.981 -39.163 42.281 1.00 46.75 138 VAL A CA 1
ATOM 1022 C C . VAL A 1 138 ? -3.978 -40.428 43.129 1.00 46.75 138 VAL A C 1
ATOM 1024 O O . VAL A 1 138 ? -4.540 -41.451 42.754 1.00 46.75 138 VAL A O 1
ATOM 1027 N N . SER A 1 139 ? -3.284 -40.336 44.262 1.00 56.12 139 SER A N 1
ATOM 1028 C CA . SER A 1 139 ? -3.326 -41.272 45.383 1.00 56.12 139 SER A CA 1
ATOM 1029 C C . SER A 1 139 ? -4.145 -40.603 46.481 1.00 56.12 139 SER A C 1
ATOM 1031 O O . SER A 1 139 ? -3.761 -39.525 46.931 1.00 56.12 139 SER A O 1
ATOM 1033 N N . GLY A 1 140 ? -5.235 -41.226 46.925 1.00 38.53 140 GLY A N 1
ATOM 1034 C CA . GLY A 1 140 ? -6.012 -40.713 48.052 1.00 38.53 140 GLY A CA 1
ATOM 1035 C C . GLY A 1 140 ? -7.256 -41.540 48.353 1.00 38.53 140 GLY A C 1
ATOM 1036 O O . GLY A 1 140 ? -8.314 -41.289 47.793 1.00 38.53 140 GLY A O 1
ATOM 1037 N N . ASN A 1 141 ? -7.101 -42.515 49.248 1.00 50.12 141 ASN A N 1
ATOM 1038 C CA . ASN A 1 141 ? -8.172 -43.189 49.983 1.00 50.12 141 ASN A CA 1
ATOM 1039 C C . ASN A 1 141 ? -8.518 -42.349 51.223 1.00 50.12 141 ASN A C 1
ATOM 1041 O O . ASN A 1 141 ? -7.573 -41.862 51.839 1.00 50.12 141 ASN A O 1
ATOM 1045 N N . THR A 1 142 ? -9.790 -42.228 51.627 1.00 51.41 142 THR A N 1
ATOM 1046 C CA . THR A 1 142 ? -10.211 -42.160 53.049 1.00 51.41 142 THR A CA 1
ATOM 1047 C C . THR A 1 142 ? -11.729 -42.368 53.190 1.00 51.41 142 THR A C 1
ATOM 1049 O O . THR A 1 142 ? -12.530 -41.608 52.651 1.00 51.41 142 THR A O 1
ATOM 1052 N N . ASP A 1 143 ? -12.053 -43.419 53.947 1.00 44.31 143 ASP A N 1
ATOM 1053 C CA . ASP A 1 143 ? -13.305 -43.813 54.608 1.00 44.31 143 ASP A CA 1
ATOM 1054 C C . ASP A 1 143 ? -14.156 -42.686 55.228 1.00 44.31 143 ASP A C 1
ATOM 1056 O O . ASP A 1 143 ? -13.604 -41.761 55.818 1.00 44.31 143 ASP A O 1
ATOM 1060 N N . LEU A 1 144 ? -15.485 -42.884 55.305 1.00 44.22 144 LEU A N 1
ATOM 1061 C CA . LEU A 1 144 ? -16.146 -42.976 56.620 1.00 44.22 144 LEU A CA 1
ATOM 1062 C C . LEU A 1 144 ? -17.550 -43.623 56.593 1.00 44.22 144 LEU A C 1
ATOM 1064 O O . LEU A 1 144 ? -18.397 -43.329 55.754 1.00 44.22 144 LEU A O 1
ATOM 1068 N N . LYS A 1 145 ? -17.739 -44.492 57.592 1.00 46.28 145 LYS A N 1
ATOM 1069 C CA . LYS A 1 145 ? -18.896 -45.308 58.001 1.00 46.28 145 LYS A CA 1
ATOM 1070 C C . LYS A 1 145 ? -20.204 -44.543 58.250 1.00 46.28 145 LYS A C 1
ATOM 1072 O O . LYS A 1 145 ? -20.166 -43.401 58.687 1.00 46.28 145 LYS A O 1
ATOM 1077 N N . ASN A 1 146 ? -21.326 -45.279 58.227 1.00 48.41 146 ASN A N 1
ATOM 1078 C CA . ASN A 1 146 ? -22.323 -45.187 59.303 1.00 48.41 146 ASN A CA 1
ATOM 1079 C C . ASN A 1 146 ? -23.043 -46.528 59.571 1.00 48.41 146 ASN A C 1
ATOM 1081 O O . ASN A 1 146 ? -23.304 -47.308 58.661 1.00 48.41 146 ASN A O 1
ATOM 1085 N N . THR A 1 147 ? -23.300 -46.780 60.854 1.00 41.59 147 THR A N 1
ATOM 1086 C CA . THR A 1 147 ? -23.795 -48.017 61.487 1.00 41.59 147 THR A CA 1
ATOM 1087 C C . THR A 1 147 ? -25.331 -48.054 61.559 1.00 41.59 147 THR A C 1
ATOM 1089 O O . THR A 1 147 ? -25.948 -47.006 61.756 1.00 41.59 147 THR A O 1
ATOM 1092 N N . HIS A 1 148 ? -25.945 -49.244 61.519 1.00 55.44 148 HIS A N 1
ATOM 1093 C CA . HIS A 1 148 ? -27.260 -49.500 62.130 1.00 55.44 148 HIS A CA 1
ATOM 1094 C C . HIS A 1 148 ? -27.271 -50.858 62.847 1.00 55.44 148 HIS A C 1
ATOM 1096 O O . HIS A 1 148 ? -26.617 -51.800 62.400 1.00 55.44 148 HIS A O 1
ATOM 1102 N N . ILE A 1 149 ? -27.951 -50.902 63.994 1.00 51.25 149 ILE A N 1
ATOM 1103 C CA . ILE A 1 149 ? -28.149 -52.055 64.879 1.00 51.25 149 ILE A CA 1
ATOM 1104 C C . ILE A 1 149 ? -29.665 -52.235 64.957 1.00 51.25 149 ILE A C 1
ATOM 1106 O O . ILE A 1 149 ? -30.340 -51.287 65.358 1.00 51.25 149 ILE A O 1
ATOM 1110 N N . ASP A 1 150 ? -30.175 -53.417 64.621 1.00 66.69 150 ASP A N 1
ATOM 1111 C CA . ASP A 1 150 ? -31.596 -53.752 64.759 1.00 66.69 150 ASP A CA 1
ATOM 1112 C C . ASP A 1 150 ? -31.765 -54.830 65.850 1.00 66.69 150 ASP A C 1
ATOM 1114 O O . ASP A 1 150 ? -30.870 -55.659 66.047 1.00 66.69 150 ASP A O 1
ATOM 1118 N N . ALA A 1 151 ? -32.868 -54.740 66.603 1.00 49.78 151 ALA A N 1
ATOM 1119 C CA . ALA A 1 151 ? -33.193 -55.528 67.800 1.00 49.78 151 ALA A CA 1
ATOM 1120 C C . ALA A 1 151 ? -33.778 -56.918 67.503 1.00 49.78 151 ALA A C 1
ATOM 1122 O O . ALA A 1 151 ? -34.456 -57.066 66.460 1.00 49.78 151 ALA A O 1
#

Sequence (151 aa):
MNRSATVLATAGLLFFFLTATASADDVFLKNGNRLSGTIVSMSEAKLVLETDFAGRLTIDWNHVEQLATDAPLTLVLADGSTIRGIPTSGETPGRIKLATSSPADPVPVELARVTAITPPDEQPIKLNGRINVGFNKVSGNTDLKNTHIDA

Radius of gyration: 29.67 Å; Cα contacts (8 Å, |Δi|>4): 234; chains: 1; bounding box: 70×66×88 Å